Protein AF-A0A9E7FFB9-F1 (afdb_monomer)

Foldseek 3Di:
DPPPPVPPPDDPPPPPDPDDDDDDDDDDDDDDDDDDDDDDPPPPPDDDCPPDVVVVVVVVVVVVVVVVVVVVVVVVVVVVVVVVVVVVVLVVLLQVLLVVQVVCCVPPVDGQDQVNVQVVQVVVDDPVDDTDHDDPVSNVSSD

Radius of gyration: 32.45 Å; Cα contacts (8 Å, |Δi|>4): 45; chains: 1; bounding box: 52×66×86 Å

Sequence (143 aa):
MLMLYAACSQRLSSSLMATKPQRLHQIASGASILGSGKKPRAMTTSTATADSPMREEFAKYTDYLNQLNDKRERVVKASRDVTMNSKKVIFQVQEYVEAATLCRFCKAGTLLNLAEINASLLSLSDESLEPLQINVLDYLLGI

Secondary structure (DSSP, 8-state):
--SSGGGTTS-----------PPP-------------------------TT-HHHHHHHHHHHHHHHHHHHHHHHHHHHHHHHHHHHHHHHHHHHHHHHHHHHHHHHHSSPPPHHHHHHHHHTTS-TTSPPP---HHHHHH--

Mean predicted aligned error: 16.07 Å

Organism: NCBI:txid320322

Solvent-accessible surface area (backbone atoms only — not comparable to full-atom values): 9358 Å² total; per-residue (Å²): 144,83,84,75,79,82,66,85,82,76,82,87,76,80,76,85,72,82,84,73,88,82,80,89,87,87,79,84,92,76,87,88,86,86,89,79,94,77,75,88,76,81,77,79,74,68,96,74,68,98,76,44,71,69,58,52,52,53,48,54,51,51,54,51,52,49,55,50,49,55,51,49,52,53,51,52,52,53,50,51,52,51,53,52,50,54,51,53,53,56,52,50,54,27,53,47,40,32,52,52,29,51,53,34,28,76,75,71,74,40,80,61,49,74,68,60,54,36,52,59,42,47,77,71,45,59,97,90,55,86,57,76,73,79,48,73,67,53,48,65,72,16,107

InterPro domains:
  IPR002848 Translin family [PF01997] (92-143)
  IPR002848 Translin family [PTHR10741] (38-94)
  IPR016068 Translin, N-terminal [G3DSA:1.20.58.190] (49-94)
  IPR036081 Translin superfamily [SSF74784] (53-143)

Structure (mmCIF, N/CA/C/O backbone):
data_AF-A0A9E7FFB9-F1
#
_entry.id   AF-A0A9E7FFB9-F1
#
loop_
_atom_site.group_PDB
_atom_site.id
_atom_site.type_symbol
_atom_site.label_atom_id
_atom_site.label_alt_id
_atom_site.label_comp_id
_atom_site.label_asym_id
_atom_site.label_entity_id
_atom_site.label_seq_id
_atom_site.pdbx_PDB_ins_code
_atom_site.Cartn_x
_atom_site.Cartn_y
_atom_site.Cartn_z
_atom_site.occupancy
_atom_site.B_iso_or_equiv
_atom_site.auth_seq_id
_atom_site.auth_comp_id
_atom_site.auth_asym_id
_atom_site.auth_atom_id
_atom_site.pdbx_PDB_model_num
ATOM 1 N N . MET A 1 1 ? -16.625 21.525 11.454 1.00 44.34 1 MET A N 1
ATOM 2 C CA . MET A 1 1 ? -15.224 21.051 11.444 1.00 44.34 1 MET A CA 1
ATOM 3 C C . MET A 1 1 ? -15.048 19.847 10.506 1.00 44.34 1 MET A C 1
ATOM 5 O O . MET A 1 1 ? -14.425 18.876 10.889 1.00 44.34 1 MET A O 1
ATOM 9 N N . LEU A 1 2 ? -15.590 19.886 9.277 1.00 39.31 2 LEU A N 1
ATOM 10 C CA . LEU A 1 2 ? -15.534 18.738 8.348 1.00 39.31 2 LEU A CA 1
ATOM 11 C C . LEU A 1 2 ? -15.154 19.116 6.900 1.00 39.31 2 LEU A C 1
ATOM 13 O O . LEU A 1 2 ? -15.310 18.316 5.992 1.00 39.31 2 LEU A O 1
ATOM 17 N N . MET A 1 3 ? -14.665 20.338 6.662 1.00 40.19 3 MET A N 1
ATOM 18 C CA . MET A 1 3 ? -14.407 20.859 5.306 1.00 40.19 3 MET A CA 1
ATOM 19 C C . MET A 1 3 ? -12.925 21.172 5.031 1.00 40.19 3 MET A C 1
ATOM 21 O O . MET A 1 3 ? -12.621 21.809 4.029 1.00 40.19 3 MET A O 1
ATOM 25 N N . LEU A 1 4 ? -11.989 20.749 5.895 1.00 38.62 4 LEU A N 1
ATOM 26 C CA . LEU A 1 4 ? -10.568 21.115 5.747 1.00 38.62 4 LEU A CA 1
ATOM 27 C C . LEU A 1 4 ? -9.651 20.008 5.198 1.00 38.62 4 LEU A C 1
ATOM 29 O O . LEU A 1 4 ? -8.534 20.309 4.792 1.00 38.62 4 LEU A O 1
ATOM 33 N N . TYR A 1 5 ? -10.103 18.754 5.113 1.00 42.25 5 TYR A N 1
ATOM 34 C CA . TYR A 1 5 ? -9.224 17.637 4.727 1.00 42.25 5 TYR A CA 1
ATOM 35 C C . TYR A 1 5 ? -9.180 17.323 3.222 1.00 42.25 5 TYR A C 1
ATOM 37 O O . TYR A 1 5 ? -8.315 16.579 2.770 1.00 42.25 5 TYR A O 1
ATOM 45 N N . ALA A 1 6 ? -10.023 17.962 2.405 1.00 39.66 6 ALA A N 1
ATOM 46 C CA . ALA A 1 6 ? -10.022 17.758 0.951 1.00 39.66 6 ALA A CA 1
ATOM 47 C C . ALA A 1 6 ? -8.893 18.508 0.205 1.00 39.66 6 ALA A C 1
ATOM 49 O O . ALA A 1 6 ? -8.709 18.314 -0.996 1.00 39.66 6 ALA A O 1
ATOM 50 N N . ALA A 1 7 ? -8.118 19.361 0.886 1.00 39.78 7 ALA A N 1
ATOM 51 C CA . ALA A 1 7 ? -7.181 20.281 0.233 1.00 39.78 7 ALA A CA 1
ATOM 52 C C . ALA A 1 7 ? -5.736 19.761 0.080 1.00 39.78 7 ALA A C 1
ATOM 54 O O . ALA A 1 7 ? -4.927 20.425 -0.563 1.00 39.78 7 ALA A O 1
ATOM 55 N N . CYS A 1 8 ? -5.382 18.587 0.614 1.00 43.12 8 CYS A N 1
ATOM 56 C CA . CYS A 1 8 ? -3.980 18.134 0.625 1.00 43.12 8 CYS A CA 1
ATOM 57 C C . CYS A 1 8 ? -3.577 17.234 -0.566 1.00 43.12 8 CYS A C 1
ATOM 59 O O . CYS A 1 8 ? -2.496 16.652 -0.568 1.00 43.12 8 CYS A O 1
ATOM 61 N N . SER A 1 9 ? -4.422 17.096 -1.598 1.00 50.09 9 SER A N 1
ATOM 62 C CA . SER A 1 9 ? -4.156 16.164 -2.716 1.00 50.09 9 SER A CA 1
ATOM 63 C C . SER A 1 9 ? -3.737 16.825 -4.036 1.00 50.09 9 SER A C 1
ATOM 65 O O . SER A 1 9 ? -3.461 16.142 -5.020 1.00 50.09 9 SER A O 1
ATOM 67 N N . GLN A 1 10 ? -3.629 18.155 -4.099 1.00 47.09 10 GLN A N 1
ATOM 68 C CA . GLN A 1 10 ? -3.213 18.843 -5.323 1.00 47.09 10 GLN A CA 1
ATOM 69 C C . GLN A 1 10 ? -1.947 19.663 -5.084 1.00 47.09 10 GLN A C 1
ATOM 71 O O . GLN A 1 10 ? -1.931 20.574 -4.265 1.00 47.09 10 GLN A O 1
ATOM 76 N N . ARG A 1 11 ? -0.925 19.367 -5.900 1.00 46.34 11 ARG A N 1
ATOM 77 C CA . ARG A 1 11 ? 0.392 20.029 -6.031 1.00 46.34 11 ARG A CA 1
ATOM 78 C C . ARG A 1 11 ? 1.550 19.429 -5.224 1.00 46.34 11 ARG A C 1
ATOM 80 O O . ARG A 1 11 ? 2.258 20.135 -4.523 1.00 46.34 11 ARG A O 1
ATOM 87 N N . LEU A 1 12 ? 1.894 18.175 -5.515 1.00 46.28 12 LEU A N 1
ATOM 88 C CA . LEU A 1 12 ? 3.313 17.818 -5.666 1.00 46.28 12 LEU A CA 1
ATOM 89 C C . LEU A 1 12 ? 3.597 17.475 -7.136 1.00 46.28 12 LEU A C 1
ATOM 91 O O . LEU A 1 12 ? 3.847 16.337 -7.519 1.00 46.28 12 LEU A O 1
ATOM 95 N N . SER A 1 13 ? 3.504 18.492 -7.993 1.00 46.12 13 SER A N 1
ATOM 96 C CA . SER A 1 13 ? 4.141 18.467 -9.311 1.00 46.12 13 SER A CA 1
ATOM 97 C C . SER A 1 13 ? 5.543 19.047 -9.147 1.00 46.12 13 SER A C 1
ATOM 99 O O . SER A 1 13 ? 5.757 20.233 -9.381 1.00 46.12 13 SER A O 1
ATOM 101 N N . SER A 1 14 ? 6.500 18.238 -8.693 1.00 44.47 14 SER A N 1
ATOM 102 C CA . SER A 1 14 ? 7.918 18.587 -8.794 1.00 44.47 14 SER A CA 1
ATOM 103 C C . SER A 1 14 ? 8.340 18.455 -10.258 1.00 44.47 14 SER A C 1
ATOM 105 O O . SER A 1 14 ? 8.780 17.408 -10.729 1.00 44.47 14 SER A O 1
ATOM 107 N N . SER A 1 15 ? 8.132 19.538 -11.006 1.00 43.62 15 SER A N 1
ATOM 108 C CA . SER A 1 15 ? 8.688 19.728 -12.341 1.00 43.62 15 SER A CA 1
ATOM 109 C C . SER A 1 15 ? 10.208 19.871 -12.213 1.00 43.62 15 SER A C 1
ATOM 111 O O . SER A 1 15 ? 10.719 20.955 -11.943 1.00 43.62 15 SER A O 1
ATOM 113 N N . LEU A 1 16 ? 10.945 18.767 -12.349 1.00 49.03 16 LEU A N 1
ATOM 114 C CA . LEU A 1 16 ? 12.389 18.812 -12.583 1.00 49.03 16 LEU A CA 1
ATOM 115 C C . LEU A 1 16 ? 12.611 19.220 -14.044 1.00 49.03 16 LEU A C 1
ATOM 117 O O . LEU A 1 16 ? 12.766 18.378 -14.926 1.00 49.03 16 LEU A O 1
ATOM 121 N N . MET A 1 17 ? 12.571 20.525 -14.305 1.00 43.31 17 MET A N 1
ATOM 122 C CA . MET A 1 17 ? 12.981 21.098 -15.585 1.00 43.31 17 MET A CA 1
ATOM 123 C C . MET A 1 17 ? 14.502 21.231 -15.607 1.00 43.31 17 MET A C 1
ATOM 125 O O . MET A 1 17 ? 15.083 21.950 -14.798 1.00 43.31 17 MET A O 1
ATOM 129 N N . ALA A 1 18 ? 15.146 20.559 -16.560 1.00 48.16 18 ALA A N 1
ATOM 130 C CA . ALA A 1 18 ? 16.498 20.902 -16.971 1.00 48.16 18 ALA A CA 1
ATOM 131 C C . ALA A 1 18 ? 16.434 22.219 -17.758 1.00 48.16 18 ALA A C 1
ATOM 133 O O . ALA A 1 18 ? 15.873 22.278 -18.853 1.00 48.16 18 ALA A O 1
ATOM 134 N N . THR A 1 19 ? 16.970 23.294 -17.187 1.00 43.47 19 THR A N 1
ATOM 135 C CA . THR A 1 19 ? 16.983 24.620 -17.808 1.00 43.47 19 THR A CA 1
ATOM 136 C C . THR A 1 19 ? 17.928 24.617 -19.013 1.00 43.47 19 THR A C 1
ATOM 138 O O . THR A 1 19 ? 19.147 24.550 -18.871 1.00 43.47 19 THR A O 1
ATOM 141 N N . LYS A 1 20 ? 17.364 24.667 -20.224 1.00 51.44 20 LYS A N 1
ATOM 142 C CA . LYS A 1 20 ? 18.091 24.826 -21.493 1.00 51.44 20 LYS A CA 1
ATOM 143 C C . LYS A 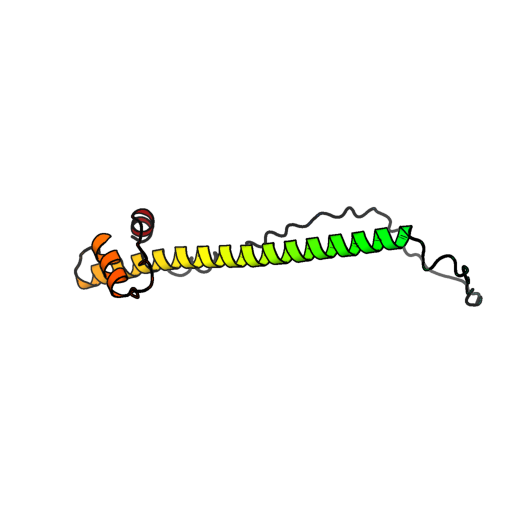1 20 ? 18.484 26.303 -21.672 1.00 51.44 20 LYS A C 1
ATOM 145 O O . LYS A 1 20 ? 17.600 27.152 -21.563 1.00 51.44 20 LYS A O 1
ATOM 150 N N . PRO A 1 21 ? 19.746 26.655 -21.981 1.00 36.31 21 PRO A N 1
ATOM 151 C CA . PRO A 1 21 ? 20.113 28.049 -22.206 1.00 36.31 21 PRO A CA 1
ATOM 152 C C . PRO A 1 21 ? 19.633 28.492 -23.596 1.00 36.31 21 PRO A C 1
ATOM 154 O O . PRO A 1 21 ? 20.105 27.991 -24.617 1.00 36.31 21 PRO A O 1
ATOM 157 N N . GLN A 1 22 ? 18.682 29.427 -23.651 1.00 40.09 22 GLN A N 1
ATOM 158 C CA . GLN A 1 22 ? 18.325 30.126 -24.887 1.00 40.09 22 GLN A CA 1
ATOM 159 C C . GLN A 1 22 ? 19.238 31.341 -25.063 1.00 40.09 22 GLN A C 1
ATOM 161 O O . GLN A 1 22 ? 19.238 32.265 -24.252 1.00 40.09 22 GLN A O 1
ATOM 166 N N . ARG A 1 23 ? 20.033 31.320 -26.138 1.00 35.28 23 ARG A N 1
ATOM 167 C CA . ARG A 1 23 ? 20.866 32.440 -26.578 1.00 35.28 23 ARG A CA 1
ATOM 168 C C . ARG A 1 23 ? 20.044 33.364 -27.489 1.00 35.28 23 ARG A C 1
ATOM 170 O O . ARG A 1 23 ? 19.368 32.905 -28.404 1.00 35.28 23 ARG A O 1
ATOM 177 N N . LEU A 1 24 ? 20.130 34.652 -27.181 1.00 33.81 24 LEU A N 1
ATOM 178 C CA . LEU A 1 24 ? 19.479 35.830 -27.759 1.00 33.81 24 LEU A CA 1
ATOM 179 C C . LEU A 1 24 ? 19.769 36.045 -29.264 1.00 33.81 24 LEU A C 1
ATOM 181 O O . LEU A 1 24 ? 20.934 35.997 -29.646 1.00 33.81 24 LEU A O 1
ATOM 185 N N . HIS A 1 25 ? 18.742 36.359 -30.072 1.00 36.78 25 HIS A N 1
ATOM 186 C CA . HIS A 1 25 ? 18.717 37.482 -31.039 1.00 36.78 25 HIS A CA 1
ATOM 187 C C . HIS A 1 25 ? 17.344 37.567 -31.743 1.00 36.78 25 HIS A C 1
ATOM 189 O O . HIS A 1 25 ? 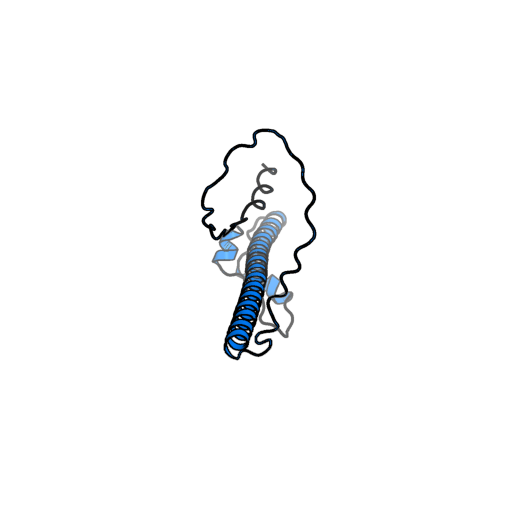17.010 36.727 -32.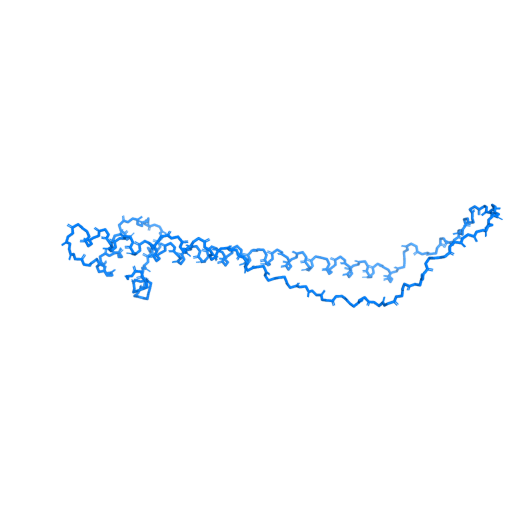575 1.00 36.78 25 HIS A O 1
ATOM 195 N N . GLN A 1 26 ? 16.565 38.609 -31.442 1.00 34.06 26 GLN A N 1
ATOM 196 C CA . GLN A 1 26 ? 15.414 39.041 -32.238 1.00 34.06 26 GLN A CA 1
ATOM 197 C C . GLN A 1 26 ? 15.688 40.488 -32.655 1.00 34.06 26 GLN A C 1
ATOM 199 O O . GLN A 1 26 ? 15.788 41.366 -31.803 1.00 34.06 26 GLN A O 1
ATOM 204 N N . ILE A 1 27 ? 15.872 40.721 -33.955 1.00 35.16 27 ILE A N 1
ATOM 205 C CA . ILE A 1 27 ? 15.943 42.065 -34.538 1.00 35.16 27 ILE A CA 1
ATOM 206 C C . ILE A 1 27 ? 14.675 42.275 -35.367 1.00 35.16 27 ILE A C 1
ATOM 208 O O . ILE A 1 27 ? 14.191 41.362 -36.033 1.00 35.16 27 ILE A O 1
ATOM 212 N N . ALA A 1 28 ? 14.134 43.479 -35.213 1.00 33.16 28 ALA A N 1
ATOM 213 C CA . ALA A 1 28 ? 12.835 43.977 -35.629 1.00 33.16 28 ALA A CA 1
ATOM 214 C C . ALA A 1 28 ? 12.441 43.713 -37.093 1.00 33.16 28 ALA A C 1
ATOM 216 O O . ALA A 1 28 ? 13.237 43.852 -38.019 1.00 33.16 28 ALA A O 1
ATOM 217 N N . SER A 1 29 ? 11.149 43.434 -37.275 1.00 32.16 29 SER A N 1
ATOM 218 C CA . SER A 1 29 ? 10.446 43.445 -38.556 1.00 32.16 29 SER A CA 1
ATOM 219 C C . SER A 1 29 ? 10.198 44.881 -39.027 1.00 32.16 29 SER A C 1
ATOM 221 O O . SER A 1 29 ? 9.534 45.652 -38.336 1.00 32.16 29 SER A O 1
ATOM 223 N N . GLY A 1 30 ? 10.671 45.210 -40.230 1.00 34.47 30 GLY A N 1
ATOM 224 C CA . GLY A 1 30 ? 10.384 46.455 -40.940 1.00 34.47 30 GLY A CA 1
ATOM 225 C C . GLY A 1 30 ? 10.292 46.210 -42.449 1.00 34.47 30 GLY A C 1
ATOM 226 O O . GLY A 1 30 ? 11.300 46.001 -43.108 1.00 34.47 30 GLY A O 1
ATOM 227 N N . ALA A 1 31 ? 9.054 46.168 -42.939 1.00 33.62 31 ALA A N 1
ATOM 228 C CA . ALA A 1 31 ? 8.546 46.459 -44.284 1.00 33.62 31 ALA A CA 1
ATOM 229 C C . ALA A 1 31 ? 9.508 46.599 -45.508 1.00 33.62 31 ALA A C 1
ATOM 231 O O . ALA A 1 31 ? 10.215 47.590 -45.650 1.00 33.62 31 ALA A O 1
ATOM 232 N N . SER A 1 32 ? 9.287 45.695 -46.481 1.00 34.22 32 SER A N 1
ATOM 233 C CA . SER A 1 32 ? 9.028 45.961 -47.920 1.00 34.22 32 SER A CA 1
ATOM 234 C C . SER A 1 32 ? 10.160 46.106 -48.973 1.00 34.22 32 SER A C 1
ATOM 236 O O . SER A 1 32 ? 11.091 46.885 -48.831 1.00 34.22 32 SER A O 1
ATOM 238 N N . ILE A 1 33 ? 9.860 45.501 -50.144 1.00 37.81 33 ILE A N 1
ATOM 239 C CA . ILE A 1 33 ? 10.173 45.872 -51.555 1.00 37.81 33 ILE A CA 1
ATOM 240 C C . ILE A 1 33 ? 11.233 45.011 -52.316 1.00 37.81 33 ILE A C 1
ATOM 242 O O . ILE A 1 33 ? 12.392 44.922 -51.933 1.00 37.81 33 ILE A O 1
ATOM 246 N N . LEU A 1 34 ? 10.779 44.473 -53.474 1.00 37.44 34 LEU A N 1
ATOM 247 C CA . LEU A 1 34 ? 11.464 43.813 -54.623 1.00 37.44 34 LEU A CA 1
ATOM 248 C C . LEU A 1 34 ? 11.791 42.313 -54.446 1.00 37.44 34 LEU A C 1
ATOM 250 O O . LEU A 1 34 ? 12.482 41.924 -53.523 1.00 37.44 34 LEU A O 1
ATOM 254 N N . GLY A 1 35 ? 11.347 41.363 -55.275 1.00 38.91 35 GLY A N 1
ATOM 255 C CA . GLY A 1 35 ? 11.015 41.417 -56.698 1.00 38.91 35 GLY A CA 1
ATOM 256 C C . GLY A 1 35 ? 12.182 40.891 -57.544 1.00 38.91 35 GLY A C 1
ATOM 257 O O . GLY A 1 35 ? 12.930 41.694 -58.080 1.00 38.91 35 GLY A O 1
ATOM 258 N N . SER A 1 36 ? 12.347 39.565 -57.667 1.00 34.19 36 SER A N 1
ATOM 259 C CA . SER A 1 36 ? 12.980 38.896 -58.824 1.00 34.19 36 SER A CA 1
ATOM 260 C C . SER A 1 36 ? 12.918 37.375 -58.652 1.00 34.19 36 SER A C 1
ATOM 262 O O . SER A 1 36 ? 13.478 36.821 -57.707 1.00 34.19 36 SER A O 1
ATOM 264 N N . GLY A 1 37 ? 12.234 36.684 -59.564 1.00 52.28 37 GLY A N 1
ATOM 265 C CA . GLY A 1 37 ? 12.254 35.228 -59.620 1.00 52.28 37 GLY A CA 1
ATOM 266 C C . GLY A 1 37 ? 13.636 34.710 -60.013 1.00 52.28 37 GLY A C 1
ATOM 267 O O . GLY A 1 37 ? 14.166 35.100 -61.050 1.00 52.28 37 GLY A O 1
ATOM 268 N N . LYS A 1 38 ? 14.193 33.785 -59.222 1.00 44.53 38 LYS A N 1
ATOM 269 C CA . LYS A 1 38 ? 15.306 32.915 -59.631 1.00 44.53 38 LYS A CA 1
ATOM 270 C C . LYS A 1 38 ? 15.145 31.518 -59.020 1.00 44.53 38 LYS A C 1
ATOM 272 O O . LYS A 1 38 ? 15.399 31.317 -57.843 1.00 44.53 38 LYS A O 1
ATOM 277 N N . LYS A 1 39 ? 14.681 30.605 -59.884 1.00 54.56 39 LYS A N 1
ATOM 278 C CA . LYS A 1 39 ? 15.015 29.176 -60.065 1.00 54.56 39 LYS A CA 1
ATOM 279 C C . LYS A 1 39 ? 15.465 28.374 -58.820 1.00 54.56 39 LYS A C 1
ATOM 281 O O . LYS A 1 39 ? 16.456 28.750 -58.196 1.00 54.56 39 LYS A O 1
ATOM 286 N N . PRO A 1 40 ? 14.863 27.201 -58.528 1.00 42.44 40 PRO A N 1
ATOM 287 C CA . PRO A 1 40 ? 15.363 26.319 -57.479 1.00 42.44 40 PRO A CA 1
ATOM 288 C C . PRO A 1 40 ? 16.764 25.841 -57.869 1.00 42.44 40 PRO A C 1
ATOM 290 O O . PRO A 1 40 ? 16.944 25.077 -58.819 1.00 42.44 40 PRO A O 1
ATOM 293 N N . ARG A 1 41 ? 17.783 26.330 -57.160 1.00 50.31 41 ARG A N 1
ATOM 294 C CA . ARG A 1 41 ? 19.138 25.800 -57.273 1.00 50.31 41 ARG A CA 1
ATOM 295 C C . ARG A 1 41 ? 19.168 24.505 -56.472 1.00 50.31 41 ARG A C 1
ATOM 297 O O . ARG A 1 41 ? 19.419 24.519 -55.272 1.00 50.31 41 ARG A O 1
ATOM 304 N N . ALA A 1 42 ? 18.893 23.397 -57.155 1.00 47.75 42 ALA A N 1
ATOM 305 C CA . ALA A 1 42 ? 19.332 22.084 -56.721 1.00 47.75 42 ALA A CA 1
ATOM 306 C C . ALA A 1 42 ? 20.861 22.136 -56.581 1.00 47.75 42 ALA A C 1
ATOM 308 O O . ALA A 1 42 ? 21.595 22.088 -57.567 1.00 47.75 42 ALA A O 1
ATOM 309 N N . MET A 1 43 ? 21.342 22.322 -55.354 1.00 43.91 43 MET A N 1
ATOM 310 C CA . MET A 1 43 ? 22.701 21.951 -54.995 1.00 43.91 43 MET A CA 1
ATOM 311 C C . MET A 1 43 ? 22.658 20.459 -54.703 1.00 43.91 43 MET A C 1
ATOM 313 O O . MET A 1 43 ? 22.429 20.026 -53.576 1.00 43.91 43 MET A O 1
ATOM 317 N N . THR A 1 44 ? 22.850 19.681 -55.764 1.00 50.75 44 THR A N 1
ATOM 318 C CA . THR A 1 44 ? 23.426 18.346 -55.671 1.00 50.75 44 THR A CA 1
ATOM 319 C C . THR A 1 44 ? 24.805 18.508 -55.037 1.00 50.75 44 THR A C 1
ATOM 321 O O . THR A 1 44 ? 25.801 18.691 -55.732 1.00 50.75 44 THR A O 1
ATOM 324 N N . THR A 1 45 ? 24.866 18.488 -53.704 1.00 49.72 45 THR A N 1
ATOM 325 C CA . THR A 1 45 ? 26.072 18.019 -53.029 1.00 49.72 45 THR A CA 1
ATOM 326 C C . THR A 1 45 ? 26.036 16.513 -53.165 1.00 49.72 45 THR A C 1
ATOM 328 O O . THR A 1 45 ? 25.297 15.821 -52.468 1.00 49.72 45 THR A O 1
ATOM 331 N N . SER A 1 46 ? 26.768 16.068 -54.176 1.00 41.97 46 SER A N 1
ATOM 332 C CA . SER A 1 46 ? 27.354 14.752 -54.346 1.00 41.97 46 SER A CA 1
ATOM 333 C C . SER A 1 46 ? 27.202 13.852 -53.122 1.00 41.97 46 SER A C 1
ATOM 335 O O . SER A 1 46 ? 27.781 14.115 -52.071 1.00 41.97 46 SER A O 1
ATOM 337 N N . THR A 1 47 ? 26.421 12.790 -53.298 1.00 52.25 47 THR A N 1
ATOM 338 C CA . THR A 1 47 ? 26.772 11.408 -52.947 1.00 52.25 47 THR A CA 1
ATOM 339 C C . THR A 1 47 ? 28.214 11.238 -52.442 1.00 52.25 47 THR A C 1
ATOM 341 O O . THR A 1 47 ? 29.103 10.799 -53.166 1.00 52.25 47 THR A O 1
ATOM 344 N N . ALA A 1 48 ? 28.447 11.585 -51.178 1.00 50.94 48 ALA A N 1
ATOM 345 C CA . ALA A 1 48 ? 29.689 11.346 -50.463 1.00 50.94 48 ALA A CA 1
ATOM 346 C C . ALA A 1 48 ? 29.335 10.647 -49.146 1.00 50.94 48 ALA A C 1
ATOM 348 O O . ALA A 1 48 ? 28.855 11.267 -48.201 1.00 50.94 48 ALA A O 1
ATOM 349 N N . THR A 1 49 ? 29.539 9.327 -49.185 1.00 57.34 49 THR A N 1
ATOM 350 C CA . THR A 1 49 ? 29.626 8.366 -48.075 1.00 57.34 49 THR A CA 1
ATOM 351 C C . THR A 1 49 ? 28.369 8.187 -47.215 1.00 57.34 49 THR A C 1
ATOM 353 O O . THR A 1 49 ? 28.289 8.604 -46.061 1.00 57.34 49 THR A O 1
ATOM 356 N N . ALA A 1 50 ? 27.400 7.450 -47.770 1.00 55.94 50 ALA A N 1
ATOM 357 C CA . ALA A 1 50 ? 26.319 6.827 -47.000 1.00 55.94 50 ALA A CA 1
ATOM 358 C C . ALA A 1 50 ? 26.838 5.850 -45.916 1.00 55.94 50 ALA A C 1
ATOM 360 O O . ALA A 1 50 ? 26.141 5.629 -44.934 1.00 55.94 50 ALA A O 1
ATOM 361 N N . ASP A 1 51 ? 28.093 5.392 -46.030 1.00 60.72 51 ASP A N 1
ATOM 362 C CA . ASP A 1 51 ? 28.679 4.341 -45.191 1.00 60.72 51 ASP A CA 1
ATOM 363 C C . ASP A 1 51 ? 29.989 4.788 -44.516 1.00 60.72 51 ASP A C 1
ATOM 365 O O . ASP A 1 51 ? 31.007 4.097 -44.587 1.00 60.72 51 ASP A O 1
ATOM 369 N N . SER A 1 52 ? 30.039 5.985 -43.909 1.00 75.88 52 SER A N 1
ATOM 370 C CA . SER A 1 52 ? 31.217 6.321 -43.099 1.00 75.88 52 SER A CA 1
ATOM 371 C C . SER A 1 52 ? 31.113 5.617 -41.737 1.00 75.88 52 SER A C 1
ATOM 373 O O . SER A 1 52 ? 30.156 5.874 -40.997 1.00 75.88 52 SER A O 1
ATOM 375 N N . PRO A 1 53 ? 32.090 4.768 -41.360 1.00 86.81 53 PRO A N 1
ATOM 376 C CA . PRO A 1 53 ? 32.058 4.043 -40.084 1.00 86.81 53 PRO A CA 1
ATOM 377 C C . PRO A 1 53 ? 31.933 5.003 -38.890 1.00 86.81 53 PRO A C 1
ATOM 379 O O . PRO A 1 53 ? 31.336 4.681 -37.872 1.00 86.81 53 PRO A O 1
ATOM 382 N N . MET A 1 54 ? 32.401 6.245 -39.049 1.00 90.12 54 MET A N 1
ATOM 383 C CA . MET A 1 54 ? 32.225 7.312 -38.069 1.00 90.12 54 MET A CA 1
ATOM 384 C C . MET A 1 54 ? 30.750 7.664 -37.802 1.00 90.12 54 MET A C 1
ATOM 386 O O . MET A 1 54 ? 30.375 7.842 -36.646 1.00 90.12 54 MET A O 1
ATOM 390 N N . ARG A 1 55 ? 29.897 7.786 -38.833 1.00 89.12 55 ARG A N 1
ATOM 391 C CA . ARG A 1 55 ? 28.465 8.096 -38.633 1.00 89.12 55 ARG A CA 1
ATOM 392 C C . ARG A 1 55 ? 27.711 6.926 -38.011 1.00 89.12 55 ARG A C 1
ATOM 394 O O . ARG A 1 55 ? 26.797 7.167 -37.227 1.00 89.12 55 ARG A O 1
ATOM 401 N N . GLU A 1 56 ? 28.108 5.700 -38.335 1.00 92.81 56 GLU A N 1
ATOM 402 C CA . GLU A 1 56 ? 27.546 4.489 -37.739 1.00 92.81 56 GLU A CA 1
ATOM 403 C C . GLU A 1 56 ? 27.801 4.440 -36.225 1.00 92.81 56 GLU A C 1
ATOM 405 O O . GLU A 1 56 ? 26.875 4.193 -35.454 1.00 92.81 56 GLU A O 1
ATOM 410 N N . GLU A 1 57 ? 29.013 4.776 -35.774 1.00 94.69 57 GLU A N 1
ATOM 411 C CA . GLU A 1 57 ? 29.319 4.868 -34.340 1.00 94.69 57 GLU A CA 1
ATOM 412 C C . GLU A 1 57 ? 28.454 5.924 -33.630 1.00 94.69 57 GLU A C 1
ATOM 414 O O . GLU A 1 57 ? 27.887 5.654 -32.570 1.00 94.69 57 GLU A O 1
ATOM 419 N N . PHE A 1 58 ? 28.240 7.102 -34.230 1.00 95.62 58 PHE A N 1
ATOM 420 C CA . PHE A 1 58 ? 27.318 8.100 -33.663 1.00 95.62 58 PHE A CA 1
ATOM 421 C C . PHE A 1 58 ? 25.856 7.627 -33.630 1.00 95.62 58 PHE A C 1
ATOM 423 O O . PHE A 1 58 ? 25.129 7.964 -32.688 1.00 95.62 58 PHE A O 1
ATOM 430 N N . ALA A 1 59 ? 25.418 6.844 -34.620 1.00 95.00 59 ALA A N 1
ATOM 431 C CA . ALA A 1 59 ? 24.081 6.252 -34.628 1.00 95.00 59 ALA A CA 1
ATOM 432 C C . ALA A 1 59 ? 23.924 5.256 -33.468 1.00 95.00 59 ALA A C 1
ATOM 434 O O . ALA A 1 59 ? 22.986 5.387 -32.680 1.00 95.00 59 ALA A O 1
ATOM 435 N N . LYS A 1 60 ? 24.909 4.367 -33.269 1.00 96.38 60 LYS A N 1
ATOM 436 C CA . LYS A 1 60 ? 24.949 3.433 -32.128 1.00 96.38 60 LYS A CA 1
ATOM 437 C C . LYS A 1 60 ? 24.876 4.166 -30.790 1.00 96.38 60 LYS A C 1
ATOM 439 O O . LYS A 1 60 ? 24.101 3.771 -29.920 1.00 96.38 60 LYS A O 1
ATOM 444 N N . TYR A 1 61 ? 25.635 5.252 -30.619 1.00 97.44 61 TYR A N 1
ATOM 445 C CA . TYR A 1 61 ? 25.576 6.053 -29.391 1.00 97.44 61 TYR A CA 1
ATOM 446 C C . TYR A 1 61 ? 24.223 6.735 -29.184 1.00 97.44 61 TYR A C 1
ATOM 448 O O . TYR A 1 61 ? 23.745 6.804 -28.052 1.00 97.44 61 TYR A O 1
ATOM 456 N N . THR A 1 62 ? 23.593 7.220 -30.253 1.00 96.69 62 THR A N 1
ATOM 457 C CA . THR A 1 62 ? 22.256 7.824 -30.173 1.00 96.69 62 THR A CA 1
ATOM 458 C C . THR A 1 62 ? 21.234 6.801 -29.692 1.00 96.69 62 THR A C 1
ATOM 460 O O . THR A 1 62 ? 20.522 7.053 -28.718 1.00 96.69 62 THR A O 1
ATOM 463 N N . ASP A 1 63 ? 21.216 5.621 -30.309 1.00 97.94 63 ASP A N 1
ATOM 464 C CA . ASP A 1 63 ? 20.312 4.537 -29.927 1.00 97.94 63 ASP A CA 1
ATOM 465 C C . ASP A 1 63 ? 20.578 4.060 -28.498 1.00 97.94 63 ASP A C 1
ATOM 467 O O . ASP A 1 63 ? 19.643 3.876 -27.717 1.00 97.94 63 ASP A O 1
ATOM 471 N N . TYR A 1 64 ? 21.851 3.936 -28.117 1.00 98.19 64 TYR A N 1
ATOM 472 C CA . TYR A 1 64 ? 22.247 3.580 -26.758 1.00 98.19 64 TYR A CA 1
ATOM 473 C C . TYR A 1 64 ? 21.717 4.579 -25.719 1.00 98.19 64 TYR A C 1
ATOM 475 O O . TYR A 1 64 ? 21.103 4.177 -24.727 1.00 98.19 64 TYR A O 1
ATOM 483 N N . LEU A 1 65 ? 21.901 5.884 -25.945 1.00 98.31 65 LEU A N 1
ATOM 484 C CA . LEU A 1 65 ? 21.414 6.924 -25.034 1.00 98.31 65 LEU A CA 1
ATOM 485 C C . LEU A 1 65 ? 19.885 6.958 -24.962 1.00 98.31 65 LEU A C 1
ATOM 487 O O . LEU A 1 65 ? 19.335 7.111 -23.870 1.00 98.31 65 LEU A O 1
ATOM 491 N N . ASN A 1 66 ? 19.198 6.774 -26.090 1.00 97.94 66 ASN A N 1
ATOM 492 C CA . ASN A 1 66 ? 17.739 6.685 -26.117 1.00 97.94 66 ASN A CA 1
ATOM 493 C C . ASN A 1 66 ? 17.246 5.497 -25.281 1.00 97.94 66 ASN A C 1
ATOM 495 O O . ASN A 1 66 ? 16.445 5.685 -24.367 1.00 97.94 66 ASN A O 1
ATOM 499 N N . GLN A 1 67 ? 17.817 4.304 -25.476 1.00 98.44 67 GLN A N 1
ATOM 500 C CA . GLN A 1 67 ? 17.462 3.118 -24.688 1.00 98.44 67 GLN A CA 1
ATOM 501 C C . GLN A 1 67 ? 17.707 3.306 -23.185 1.00 98.44 67 GLN A C 1
ATOM 503 O O . GLN A 1 67 ? 16.939 2.804 -22.357 1.00 98.44 67 GLN A O 1
ATOM 508 N N . LEU A 1 68 ? 18.785 3.998 -22.803 1.00 98.31 68 LEU A N 1
ATOM 509 C CA . LEU A 1 68 ? 19.048 4.322 -21.400 1.00 98.31 68 LEU A CA 1
ATOM 510 C C . LEU A 1 68 ? 18.024 5.308 -20.830 1.00 98.31 68 LEU A C 1
ATOM 512 O O . LEU A 1 68 ? 17.569 5.123 -19.698 1.00 98.31 68 LEU A O 1
ATOM 516 N N . ASN A 1 69 ? 17.635 6.324 -21.599 1.00 98.50 69 ASN A N 1
ATOM 517 C CA . ASN A 1 69 ? 16.610 7.278 -21.185 1.00 98.50 69 ASN A CA 1
ATOM 518 C C . ASN A 1 69 ? 15.241 6.600 -21.024 1.00 98.50 69 ASN A C 1
ATOM 520 O O . ASN A 1 69 ? 14.595 6.801 -19.994 1.00 98.50 69 ASN A O 1
ATOM 524 N N . ASP A 1 70 ? 14.858 5.709 -21.939 1.00 98.50 70 ASP A N 1
ATOM 525 C CA . ASP A 1 70 ? 13.613 4.934 -21.842 1.00 98.50 70 ASP A CA 1
ATOM 526 C C . ASP A 1 70 ? 13.607 4.021 -20.606 1.00 98.50 70 ASP A C 1
ATOM 528 O O . ASP A 1 70 ? 12.600 3.883 -19.905 1.00 98.50 70 ASP A O 1
ATOM 532 N N . LYS A 1 71 ? 14.750 3.391 -20.295 1.00 98.56 71 LYS A N 1
ATOM 533 C CA . LYS A 1 71 ? 14.926 2.610 -19.057 1.00 98.56 71 LYS A CA 1
ATOM 534 C C . LYS A 1 71 ? 14.748 3.494 -17.821 1.00 98.56 71 LYS A C 1
ATOM 536 O O . LYS A 1 71 ? 14.019 3.107 -16.907 1.00 98.56 71 LYS A O 1
ATOM 541 N N . ARG A 1 72 ? 15.365 4.680 -17.797 1.00 98.62 72 ARG A N 1
ATOM 542 C CA . ARG A 1 72 ? 15.234 5.636 -16.687 1.00 98.62 72 ARG A CA 1
ATOM 543 C C . ARG A 1 72 ? 13.784 6.077 -16.501 1.00 98.62 72 ARG A C 1
ATOM 545 O O . ARG A 1 72 ? 13.308 6.099 -15.370 1.00 98.62 72 ARG A O 1
ATOM 552 N N . GLU A 1 73 ? 13.078 6.399 -17.580 1.00 98.56 73 GLU A N 1
ATOM 553 C CA . GLU A 1 73 ? 11.677 6.819 -17.502 1.00 98.56 73 GLU A CA 1
ATOM 554 C C . GLU A 1 73 ? 10.788 5.706 -16.932 1.00 98.56 73 GLU A C 1
ATOM 556 O O . GLU A 1 73 ? 9.966 5.965 -16.049 1.00 98.56 73 GLU A O 1
ATOM 561 N N . ARG A 1 74 ? 10.997 4.453 -17.361 1.00 98.50 74 ARG A N 1
ATOM 562 C CA . ARG A 1 74 ? 10.276 3.296 -16.806 1.00 98.50 74 ARG A CA 1
ATOM 563 C C . ARG A 1 74 ? 10.515 3.125 -15.308 1.00 98.50 74 ARG A C 1
ATOM 565 O O . ARG A 1 74 ? 9.555 2.925 -14.569 1.00 98.50 74 ARG A O 1
ATOM 572 N N . VAL A 1 75 ? 11.760 3.261 -14.849 1.00 98.50 75 VAL A N 1
ATOM 573 C CA . VAL A 1 75 ? 12.091 3.190 -13.414 1.00 98.50 75 VAL A CA 1
ATOM 574 C C . VAL A 1 75 ? 11.428 4.326 -12.634 1.00 98.50 75 VAL A C 1
ATOM 576 O O . VAL A 1 75 ? 10.872 4.091 -11.564 1.00 98.50 75 VAL A O 1
ATOM 579 N N . VAL A 1 76 ? 11.424 5.548 -13.174 1.00 98.44 76 VAL A N 1
ATOM 580 C CA . VAL A 1 76 ? 10.777 6.701 -12.528 1.00 98.44 76 VAL A CA 1
ATOM 581 C C . VAL A 1 76 ? 9.266 6.490 -12.389 1.00 98.44 76 VAL A C 1
ATOM 583 O O . VAL A 1 76 ? 8.708 6.798 -11.335 1.00 98.44 76 VAL A O 1
ATOM 586 N N . LYS A 1 77 ? 8.603 5.936 -13.412 1.00 98.50 77 LYS A N 1
ATOM 587 C CA . LYS A 1 77 ? 7.168 5.605 -13.354 1.00 98.50 77 LYS A CA 1
ATOM 588 C C . LYS A 1 77 ? 6.887 4.530 -12.303 1.00 98.50 77 LYS A C 1
ATOM 590 O O . LYS A 1 77 ? 6.109 4.781 -11.390 1.00 98.50 77 LYS A O 1
ATOM 595 N N . ALA A 1 78 ? 7.613 3.412 -12.345 1.00 98.19 78 ALA A N 1
ATOM 596 C CA . ALA A 1 78 ? 7.459 2.343 -11.359 1.00 98.19 78 ALA A CA 1
ATOM 597 C C . ALA A 1 78 ? 7.714 2.831 -9.918 1.00 98.19 78 ALA A C 1
ATOM 599 O O . ALA A 1 78 ? 6.970 2.491 -9.003 1.00 98.19 78 ALA A O 1
ATOM 600 N N . SER A 1 79 ? 8.717 3.688 -9.704 1.00 98.56 79 SER A N 1
ATOM 601 C CA . SER A 1 79 ? 9.014 4.268 -8.387 1.00 98.56 79 SER A CA 1
ATOM 602 C C . SER A 1 79 ? 7.897 5.183 -7.879 1.00 98.56 79 SER A C 1
ATOM 604 O O . SER A 1 79 ? 7.573 5.163 -6.686 1.00 98.56 79 SER A O 1
ATOM 606 N N . ARG A 1 80 ? 7.264 5.955 -8.773 1.00 98.44 80 ARG A N 1
ATOM 607 C CA . ARG A 1 80 ? 6.088 6.764 -8.432 1.00 98.44 80 ARG A CA 1
ATOM 608 C C . ARG A 1 80 ? 4.926 5.878 -7.996 1.00 98.44 80 ARG A C 1
ATOM 610 O O . ARG A 1 80 ? 4.300 6.192 -6.985 1.00 98.44 80 ARG A O 1
ATOM 617 N N . ASP A 1 81 ? 4.672 4.791 -8.716 1.00 98.06 81 ASP A N 1
ATOM 618 C CA . ASP A 1 81 ? 3.583 3.862 -8.403 1.00 98.06 81 ASP A CA 1
ATOM 619 C C . ASP A 1 81 ? 3.816 3.163 -7.063 1.00 98.06 81 ASP A C 1
ATOM 621 O O . ASP A 1 81 ? 2.922 3.145 -6.218 1.00 98.06 81 ASP A O 1
ATOM 625 N N . VAL A 1 82 ? 5.043 2.692 -6.813 1.00 98.19 82 VAL A N 1
ATOM 626 C CA . VAL A 1 82 ? 5.443 2.139 -5.510 1.00 98.19 82 VAL A CA 1
ATOM 627 C C . VAL A 1 82 ? 5.224 3.169 -4.405 1.00 98.19 82 VAL A C 1
ATOM 629 O O . VAL A 1 82 ? 4.530 2.878 -3.438 1.00 98.19 82 VAL A O 1
ATOM 632 N N . THR A 1 83 ? 5.726 4.397 -4.571 1.00 98.31 83 THR A N 1
ATOM 633 C CA . THR A 1 83 ? 5.570 5.465 -3.565 1.00 98.31 83 THR A CA 1
ATOM 634 C C . THR A 1 83 ? 4.100 5.777 -3.288 1.00 98.31 83 THR A C 1
ATOM 636 O O . THR A 1 83 ? 3.700 5.970 -2.140 1.00 98.31 83 THR A O 1
ATOM 639 N N . MET A 1 84 ? 3.282 5.846 -4.338 1.00 97.50 84 MET A N 1
ATOM 640 C CA . MET A 1 84 ? 1.850 6.095 -4.215 1.00 97.50 84 MET A CA 1
ATOM 641 C C . MET A 1 84 ? 1.154 4.955 -3.467 1.00 97.50 84 MET A C 1
ATOM 643 O O . MET A 1 84 ? 0.349 5.224 -2.577 1.00 97.50 84 MET A O 1
ATOM 647 N N . ASN A 1 85 ? 1.481 3.703 -3.783 1.00 97.50 85 ASN A N 1
ATOM 648 C CA . ASN A 1 85 ? 0.918 2.539 -3.105 1.00 97.50 85 ASN A CA 1
ATOM 649 C C . ASN A 1 85 ? 1.356 2.471 -1.638 1.00 97.50 85 ASN A C 1
ATOM 651 O O . ASN A 1 85 ? 0.508 2.267 -0.775 1.00 97.50 85 ASN A O 1
ATOM 655 N N . SER A 1 86 ? 2.629 2.741 -1.330 1.00 97.19 86 SER A N 1
ATOM 656 C CA . SER A 1 86 ? 3.117 2.814 0.052 1.00 97.19 86 SER A CA 1
ATOM 657 C C . SER A 1 86 ? 2.340 3.847 0.865 1.00 97.19 86 SER A C 1
ATOM 659 O O . SER A 1 86 ? 1.882 3.542 1.961 1.00 97.19 86 SER A O 1
ATOM 661 N N . LYS A 1 87 ? 2.108 5.044 0.308 1.00 96.50 87 LYS A N 1
ATOM 662 C CA . LYS A 1 87 ? 1.275 6.062 0.967 1.00 96.50 87 LYS A CA 1
ATOM 663 C C . LYS A 1 87 ? -0.144 5.560 1.208 1.00 96.50 87 LYS A C 1
ATOM 665 O O . LYS A 1 87 ? -0.648 5.703 2.313 1.00 96.50 87 LYS A O 1
ATOM 670 N N . LYS A 1 88 ? -0.777 4.959 0.196 1.00 97.06 88 LYS A N 1
ATOM 671 C CA . LYS A 1 88 ? -2.138 4.418 0.328 1.00 97.06 88 LYS A CA 1
ATOM 672 C C . LYS A 1 88 ? -2.241 3.385 1.444 1.00 97.06 88 LYS A C 1
ATOM 674 O O . LYS A 1 88 ? -3.234 3.402 2.157 1.00 97.06 88 LYS A O 1
ATOM 679 N N . VAL A 1 89 ? -1.264 2.488 1.579 1.00 94.31 89 VAL A N 1
ATOM 680 C CA . VAL A 1 89 ? -1.272 1.467 2.638 1.00 94.31 89 VAL A CA 1
ATOM 681 C C . VAL A 1 89 ? -1.115 2.113 4.015 1.00 94.31 89 VAL A C 1
ATOM 683 O O . VAL A 1 89 ? -1.896 1.797 4.904 1.00 94.31 89 VAL A O 1
ATOM 686 N N . ILE A 1 90 ? -0.185 3.064 4.170 1.00 92.56 90 ILE A N 1
ATOM 687 C CA . ILE A 1 90 ? 0.017 3.789 5.438 1.00 92.56 90 ILE A CA 1
ATOM 688 C C . ILE A 1 90 ? -1.283 4.469 5.892 1.00 92.56 90 ILE A C 1
ATOM 690 O O . ILE A 1 90 ? -1.724 4.256 7.017 1.00 92.56 90 ILE A O 1
ATOM 694 N N . PHE A 1 91 ? -1.926 5.238 5.006 1.00 95.56 91 PHE A N 1
ATOM 695 C CA . PHE A 1 91 ? -3.169 5.937 5.352 1.00 95.56 91 PHE A CA 1
ATOM 696 C C . PHE A 1 91 ? -4.316 4.972 5.670 1.00 95.56 91 PHE A C 1
ATOM 698 O O . PHE A 1 91 ? -5.019 5.183 6.650 1.00 95.56 91 PHE A O 1
ATOM 705 N N . GLN A 1 92 ? -4.467 3.885 4.910 1.00 95.12 92 GLN A N 1
ATOM 706 C CA . GLN A 1 92 ? -5.515 2.893 5.173 1.00 95.12 92 GLN A CA 1
ATOM 707 C C . GLN A 1 92 ? -5.371 2.225 6.544 1.00 95.12 92 GLN A C 1
ATOM 709 O O . GLN A 1 92 ? -6.374 2.012 7.221 1.00 95.12 92 GLN A O 1
ATOM 714 N N . VAL A 1 93 ? -4.145 1.891 6.963 1.00 94.56 93 VAL A N 1
ATOM 715 C CA . VAL A 1 93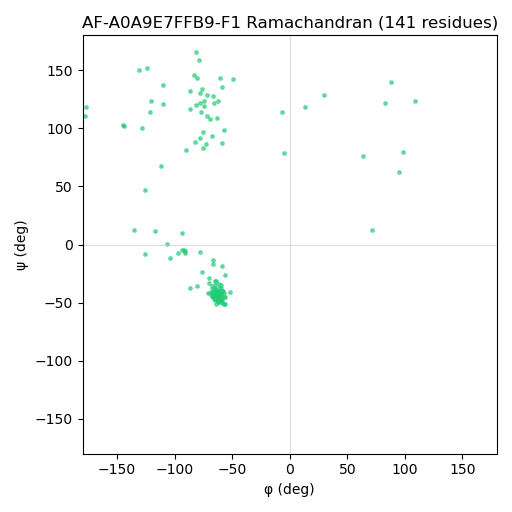 ? -3.913 1.300 8.290 1.00 94.56 93 VAL A CA 1
ATOM 716 C C . VAL A 1 93 ? -4.309 2.287 9.386 1.00 94.56 93 VAL A C 1
ATOM 718 O O . VAL A 1 93 ? -5.019 1.902 10.312 1.00 94.56 93 VAL A O 1
ATOM 721 N N . GLN A 1 94 ? -3.912 3.555 9.256 1.00 95.25 94 GLN A N 1
ATOM 722 C CA . GLN A 1 94 ? -4.253 4.592 10.230 1.00 95.25 94 GLN A CA 1
ATOM 723 C C . GLN A 1 94 ? -5.774 4.807 10.328 1.00 95.25 94 GLN A C 1
ATOM 725 O O . GLN A 1 94 ? -6.325 4.769 11.427 1.00 95.25 94 GLN A O 1
ATOM 730 N N . GLU A 1 95 ? -6.458 4.948 9.187 1.00 96.25 95 GLU A N 1
ATOM 731 C CA . GLU A 1 95 ? -7.920 5.104 9.130 1.00 96.25 95 GLU A CA 1
ATOM 732 C C . GLU A 1 95 ? -8.653 3.889 9.719 1.00 96.25 95 GLU A C 1
ATOM 734 O O . GLU A 1 95 ? -9.672 4.036 10.397 1.00 96.25 95 GLU A O 1
ATOM 739 N N . TYR A 1 96 ? -8.134 2.678 9.499 1.00 95.75 96 TYR A N 1
ATOM 740 C CA . TYR A 1 96 ? -8.697 1.468 10.090 1.00 95.75 96 TYR A CA 1
ATOM 741 C C . TYR A 1 96 ? -8.591 1.471 11.620 1.00 95.75 96 TYR A C 1
ATOM 743 O O . TYR A 1 96 ? -9.575 1.145 12.288 1.00 95.75 96 TYR A O 1
ATOM 751 N N . VAL A 1 97 ? -7.434 1.847 12.183 1.00 97.00 97 VAL A N 1
ATOM 752 C CA . VAL A 1 97 ? -7.267 1.940 13.644 1.00 97.00 97 VAL A CA 1
ATOM 753 C C . VAL A 1 97 ? -8.242 2.954 14.237 1.00 97.00 97 VAL A C 1
ATOM 755 O O . VAL A 1 97 ? -8.943 2.621 15.197 1.00 97.00 97 VAL A O 1
ATOM 758 N N . GLU A 1 98 ? -8.346 4.142 13.642 1.00 97.69 98 GLU A N 1
ATOM 759 C CA . GLU A 1 98 ? -9.263 5.197 14.091 1.00 97.69 98 GLU A CA 1
ATOM 760 C C . GLU A 1 98 ? -10.715 4.703 14.076 1.00 97.69 98 GLU A C 1
ATOM 762 O O . GLU A 1 98 ? -11.423 4.756 15.085 1.00 97.69 98 GLU A O 1
ATOM 767 N N . ALA A 1 99 ? -11.152 4.117 12.959 1.00 97.62 99 ALA A N 1
ATOM 768 C CA . ALA A 1 99 ? -12.512 3.610 12.822 1.00 97.62 99 ALA A CA 1
ATOM 769 C C . ALA A 1 99 ? -12.812 2.454 13.795 1.00 97.62 99 ALA A C 1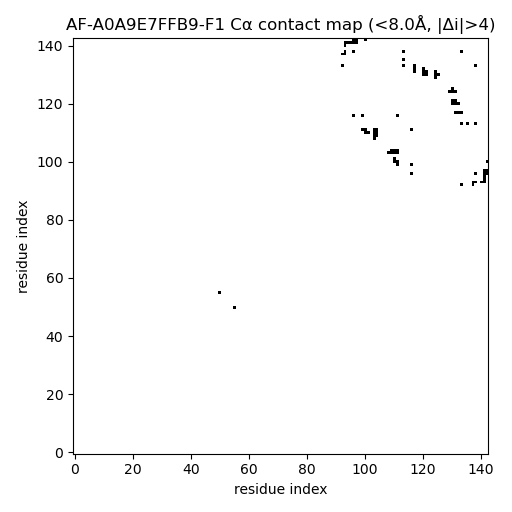
ATOM 771 O O . ALA A 1 99 ? -13.887 2.412 14.405 1.00 97.62 99 ALA A O 1
ATOM 772 N N . ALA A 1 100 ? -11.882 1.509 13.959 1.00 96.38 100 ALA A N 1
ATOM 773 C CA . ALA A 1 100 ? -12.063 0.344 14.822 1.00 96.38 100 ALA A CA 1
ATOM 774 C C . ALA A 1 100 ? -12.120 0.732 16.307 1.00 96.38 100 ALA A C 1
ATOM 776 O O . ALA A 1 100 ? -12.996 0.254 17.041 1.00 96.38 100 ALA A O 1
ATOM 777 N N . THR A 1 101 ? -11.218 1.613 16.745 1.00 97.12 101 THR A N 1
ATOM 778 C CA . THR A 1 101 ? -11.166 2.110 18.127 1.00 97.12 101 THR A CA 1
ATOM 779 C C . THR A 1 101 ? -12.385 2.976 18.449 1.00 97.12 101 THR A C 1
ATOM 781 O O . THR A 1 101 ? -13.040 2.727 19.466 1.00 97.12 101 THR A O 1
ATOM 784 N N . LEU A 1 102 ? -12.786 3.885 17.551 1.00 97.62 102 LEU A N 1
ATOM 785 C CA . LEU A 1 102 ? -14.008 4.685 17.689 1.00 97.62 102 LEU A CA 1
ATOM 786 C C . LEU A 1 102 ? -15.257 3.800 17.769 1.00 97.62 102 LEU A C 1
ATOM 788 O O . LEU A 1 102 ? -16.087 3.964 18.664 1.00 97.62 102 LEU A O 1
ATO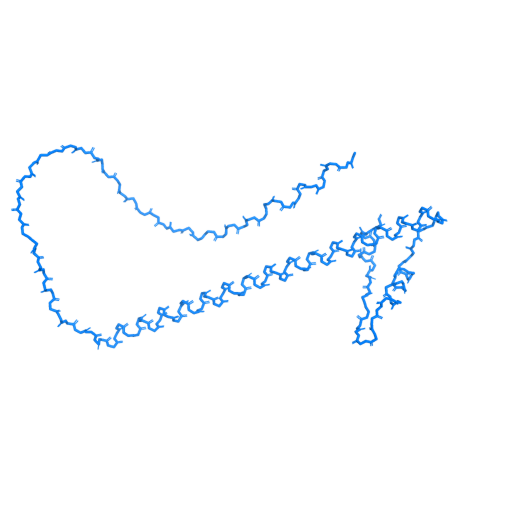M 792 N N . CYS A 1 103 ? -15.382 2.813 16.878 1.00 97.44 103 CYS A N 1
ATOM 793 C CA . CYS A 1 103 ? -16.502 1.872 16.893 1.00 97.44 103 CYS A CA 1
ATOM 794 C C . CYS A 1 103 ? -16.592 1.119 18.230 1.00 97.44 103 CYS A C 1
ATOM 796 O O . CYS A 1 103 ? -17.689 0.881 18.743 1.00 97.44 103 CYS A O 1
ATOM 798 N N . ARG A 1 104 ? -15.454 0.712 18.797 1.00 97.38 104 ARG A N 1
ATOM 799 C CA . ARG A 1 104 ? -15.402 0.014 20.089 1.00 97.38 104 ARG A CA 1
ATOM 800 C C . ARG A 1 104 ? -15.770 0.927 21.245 1.00 97.38 104 ARG A C 1
ATOM 802 O O . ARG A 1 104 ? -16.590 0.527 22.072 1.00 97.38 104 ARG A O 1
ATOM 809 N N . PHE A 1 105 ? -15.281 2.159 21.228 1.00 97.62 105 PHE A N 1
ATOM 810 C CA . PHE A 1 105 ? -15.653 3.165 22.208 1.00 97.62 105 PHE A CA 1
ATOM 811 C C . PHE A 1 105 ? -17.161 3.445 22.188 1.00 97.62 105 PHE A C 1
ATOM 813 O O . PHE A 1 105 ? -17.805 3.401 23.232 1.00 97.62 105 PHE A O 1
ATOM 820 N N . CYS A 1 106 ? -17.770 3.616 21.011 1.00 97.69 106 CYS A N 1
ATOM 821 C CA . CYS A 1 106 ? -19.216 3.829 20.903 1.00 97.69 106 CYS A CA 1
ATOM 822 C C . CYS A 1 106 ? -20.053 2.632 21.389 1.00 97.69 106 CYS A C 1
ATOM 824 O O . CYS A 1 106 ? -21.166 2.828 21.869 1.00 97.69 106 CYS A O 1
ATOM 826 N N . LYS A 1 107 ? -19.552 1.397 21.249 1.00 97.31 107 LYS A N 1
ATOM 827 C CA . LYS A 1 107 ? -20.292 0.176 21.617 1.00 97.31 107 LYS A CA 1
ATOM 828 C C . LYS A 1 107 ? -20.137 -0.222 23.083 1.00 97.31 107 LYS A C 1
ATOM 830 O O . LYS A 1 107 ? -21.083 -0.745 23.660 1.00 97.31 107 LYS A O 1
ATOM 835 N N . ALA A 1 108 ? -18.950 -0.038 23.653 1.00 97.31 108 ALA A N 1
ATOM 836 C CA . ALA A 1 108 ? -18.596 -0.568 24.970 1.00 97.31 108 ALA A CA 1
ATOM 837 C C . ALA A 1 108 ? -18.084 0.499 25.950 1.00 97.31 108 ALA A C 1
ATOM 839 O O . ALA A 1 108 ? -17.895 0.198 27.124 1.00 97.31 108 ALA A O 1
ATOM 840 N N . GLY A 1 109 ? -17.844 1.733 25.494 1.00 97.38 109 GLY A N 1
ATOM 841 C CA . GLY A 1 109 ? -17.247 2.796 26.308 1.00 97.38 109 GLY A CA 1
ATOM 842 C C . GLY A 1 109 ? -15.760 2.587 26.614 1.00 97.38 109 GLY A C 1
ATOM 843 O O . GLY A 1 109 ? -15.216 3.275 27.472 1.00 97.38 109 GLY A O 1
ATOM 844 N N . THR A 1 110 ? -15.097 1.642 25.939 1.00 97.06 110 THR A N 1
ATOM 845 C CA . THR A 1 110 ? -13.693 1.279 26.172 1.00 97.06 110 THR A CA 1
ATOM 846 C C . THR A 1 110 ? -12.861 1.405 24.899 1.00 97.06 110 THR A C 1
ATOM 848 O O . THR A 1 110 ? -13.368 1.236 23.789 1.00 97.06 110 THR A O 1
ATOM 851 N N . LEU A 1 111 ? -11.564 1.672 25.062 1.00 96.81 111 LEU A N 1
ATOM 852 C CA . LEU A 1 111 ? -10.603 1.693 23.961 1.00 96.81 111 LEU A CA 1
ATOM 853 C C . LEU A 1 111 ? -10.244 0.259 23.538 1.00 96.81 111 LEU A C 1
ATOM 855 O O . LEU A 1 111 ? -9.969 -0.579 24.394 1.00 96.81 111 LEU A O 1
ATOM 859 N N . LEU A 1 112 ? -10.234 -0.011 22.231 1.00 96.94 112 LEU A N 1
ATOM 860 C CA . LEU A 1 112 ? -9.750 -1.277 21.668 1.00 96.94 112 LEU A CA 1
ATOM 861 C C . LEU A 1 112 ? -8.227 -1.309 21.731 1.00 96.94 112 LEU A C 1
ATOM 863 O O . LEU A 1 112 ? -7.598 -0.456 21.112 1.00 96.94 112 LEU A O 1
ATOM 867 N N . ASN A 1 113 ? -7.636 -2.268 22.439 1.00 96.31 113 ASN A N 1
ATOM 868 C CA . ASN A 1 113 ? -6.184 -2.297 22.610 1.00 96.31 113 ASN A CA 1
ATOM 869 C C . ASN A 1 113 ? -5.442 -2.909 21.401 1.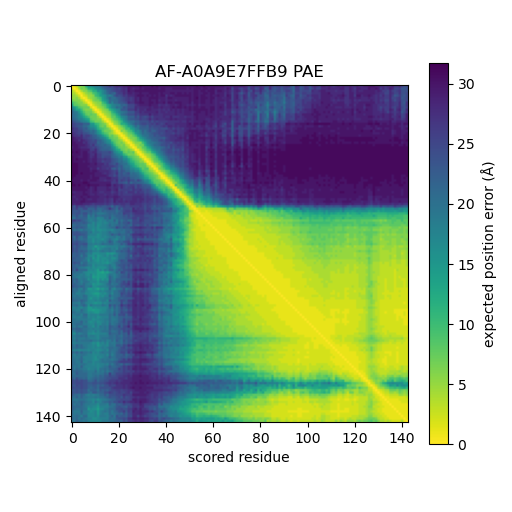00 96.31 113 ASN A C 1
ATOM 871 O O . ASN A 1 113 ? -6.030 -3.571 20.543 1.00 96.31 113 ASN A O 1
ATOM 875 N N . LEU A 1 114 ? -4.118 -2.711 21.352 1.00 96.44 114 LEU A N 1
ATOM 876 C CA . LEU A 1 114 ? -3.263 -3.181 20.254 1.00 96.44 114 LEU A CA 1
ATOM 877 C C . LEU A 1 114 ? -3.294 -4.709 20.052 1.00 96.44 114 LEU A C 1
ATOM 879 O O . LEU A 1 114 ? -3.198 -5.195 18.925 1.00 96.44 114 LEU A O 1
ATOM 883 N N . ALA A 1 115 ? -3.410 -5.488 21.127 1.00 96.06 115 ALA A N 1
ATOM 884 C CA . ALA A 1 115 ? -3.464 -6.943 21.014 1.00 96.06 115 ALA A CA 1
ATOM 885 C C . ALA A 1 115 ? -4.801 -7.395 20.405 1.00 96.06 115 ALA A C 1
ATOM 887 O O . ALA A 1 115 ? -4.827 -8.248 19.520 1.00 96.06 115 ALA A O 1
ATOM 888 N N . GLU A 1 116 ? -5.904 -6.777 20.827 1.00 95.94 116 GLU A N 1
ATOM 889 C CA . GLU A 1 116 ? -7.255 -7.071 20.340 1.00 95.94 116 GLU A CA 1
ATOM 890 C C . GLU A 1 116 ? -7.443 -6.692 18.865 1.00 95.94 116 GLU A C 1
ATOM 892 O O . GLU A 1 116 ? -8.053 -7.451 18.103 1.00 95.94 116 GLU A O 1
ATOM 897 N N . ILE A 1 117 ? -6.915 -5.539 18.438 1.00 95.38 117 ILE A N 1
ATOM 898 C CA . ILE A 1 117 ? -7.005 -5.119 17.033 1.00 95.38 117 ILE A CA 1
ATOM 899 C C . ILE A 1 117 ? -6.187 -6.043 16.121 1.00 95.38 117 ILE A C 1
ATOM 901 O O . ILE A 1 117 ? -6.691 -6.463 15.081 1.00 95.38 117 ILE A O 1
ATOM 905 N N . ASN A 1 118 ? -4.983 -6.452 16.540 1.00 95.00 118 ASN A N 1
ATOM 906 C CA . ASN A 1 118 ? -4.162 -7.407 15.791 1.00 95.00 118 ASN A CA 1
ATOM 907 C C . ASN A 1 118 ? -4.787 -8.810 15.755 1.00 95.00 118 ASN A C 1
ATOM 909 O O . ASN A 1 118 ? -4.777 -9.453 14.709 1.00 95.00 118 ASN A O 1
ATOM 913 N N . ALA A 1 119 ? -5.409 -9.266 16.847 1.00 93.56 119 ALA A N 1
ATOM 914 C CA . ALA A 1 119 ? -6.158 -10.525 16.855 1.00 93.56 119 ALA A CA 1
ATOM 915 C C . ALA A 1 119 ? -7.342 -10.503 15.870 1.00 93.56 119 ALA A C 1
ATOM 917 O O . ALA A 1 119 ? -7.647 -11.519 15.246 1.00 93.56 119 ALA A O 1
ATOM 918 N N . SER A 1 120 ? -7.976 -9.338 15.692 1.00 91.62 120 SER A N 1
ATOM 919 C CA . SER A 1 120 ? -9.062 -9.150 14.721 1.00 91.62 120 SER A CA 1
ATOM 920 C C . SER A 1 120 ? -8.577 -9.190 13.267 1.00 91.62 120 SER A C 1
ATOM 922 O O . SER A 1 120 ? -9.343 -9.570 12.393 1.00 91.62 120 SER A O 1
ATOM 924 N N . LEU A 1 121 ? -7.325 -8.805 12.990 1.00 89.50 121 LEU A N 1
ATOM 925 C CA . LEU A 1 121 ? -6.720 -8.930 11.656 1.00 89.50 121 LEU A CA 1
ATOM 926 C C . LEU A 1 121 ? -6.221 -10.351 11.381 1.00 89.50 121 LEU A C 1
ATOM 928 O O . LEU A 1 121 ? -6.337 -10.847 10.261 1.00 89.50 121 LEU A O 1
ATOM 932 N N . LEU A 1 122 ? -5.706 -11.027 12.409 1.00 87.75 122 LEU A N 1
ATOM 933 C CA . LEU A 1 122 ? -5.242 -12.406 12.307 1.00 87.75 122 LEU A CA 1
ATOM 934 C C . LEU A 1 122 ? -6.377 -13.354 11.905 1.00 87.75 122 LEU A C 1
ATOM 936 O O . LEU A 1 122 ? -6.181 -14.211 11.053 1.00 87.75 122 LEU A O 1
ATOM 940 N N . SER A 1 123 ? -7.578 -13.164 12.458 1.00 85.88 123 SER A N 1
ATOM 941 C CA . SER A 1 123 ? -8.751 -13.974 12.098 1.0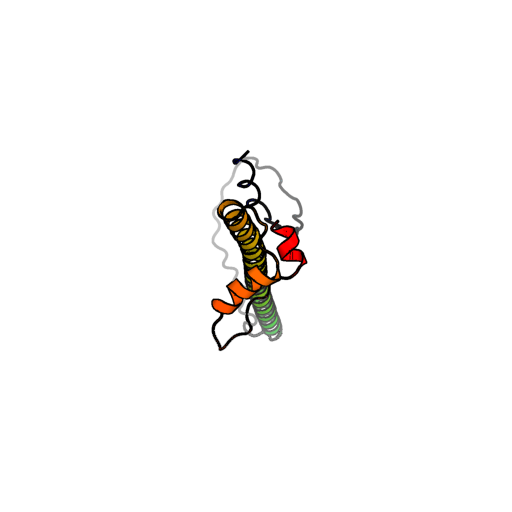0 85.88 123 SER A CA 1
ATOM 942 C C . SER A 1 123 ? -9.234 -13.768 10.658 1.00 85.88 123 SER A C 1
ATOM 944 O O . SER A 1 123 ? -9.995 -14.591 10.154 1.00 85.88 123 SER A O 1
ATOM 946 N N . LEU A 1 124 ? -8.809 -12.682 10.006 1.00 83.75 124 LEU A N 1
ATOM 947 C CA . LEU A 1 124 ? -9.114 -12.368 8.609 1.00 83.75 124 LEU A CA 1
ATOM 948 C C . LEU A 1 124 ? -7.995 -12.791 7.645 1.00 83.75 124 LEU A C 1
ATOM 950 O O . LEU A 1 124 ? -8.165 -12.657 6.434 1.00 83.75 124 LEU A O 1
ATOM 954 N N . SER A 1 125 ? -6.849 -13.239 8.162 1.00 82.44 125 SER A N 1
ATOM 955 C CA . SER A 1 125 ? -5.677 -13.571 7.350 1.00 82.44 125 SER A CA 1
ATOM 956 C C . SER A 1 125 ? -5.808 -14.963 6.728 1.00 82.44 125 SER A C 1
ATOM 958 O O . SER A 1 125 ? -6.352 -15.877 7.344 1.00 82.44 125 SER A O 1
ATOM 960 N N . ASP A 1 126 ? -5.312 -15.112 5.498 1.00 81.69 126 ASP A N 1
ATOM 961 C CA . ASP A 1 126 ? -5.266 -16.396 4.791 1.00 81.69 126 ASP A CA 1
ATOM 962 C C . ASP A 1 126 ? -4.028 -17.202 5.221 1.00 81.69 126 ASP A C 1
ATOM 964 O O . ASP A 1 126 ? -2.962 -16.637 5.465 1.00 81.69 126 ASP A O 1
ATOM 968 N N . GLU A 1 127 ? -4.151 -18.527 5.280 1.00 75.31 127 GLU A N 1
ATOM 969 C CA . GLU A 1 127 ? -3.172 -19.450 5.881 1.00 75.31 127 GLU A CA 1
ATOM 970 C C . GLU A 1 127 ? -1.837 -19.507 5.104 1.00 75.31 127 GLU A C 1
ATOM 972 O O . GLU A 1 127 ? -0.831 -20.010 5.599 1.00 75.31 127 GLU A O 1
ATOM 977 N N . SER A 1 128 ? -1.812 -18.969 3.879 1.00 71.31 128 SER A N 1
ATOM 978 C CA . SER A 1 128 ? -0.646 -18.970 2.987 1.00 71.31 128 SER A CA 1
ATOM 979 C C . SER A 1 128 ? 0.271 -17.745 3.110 1.00 71.31 128 SER A C 1
ATOM 981 O O . SER A 1 128 ? 1.327 -17.721 2.471 1.00 71.31 128 SER A O 1
ATOM 983 N N . LEU A 1 129 ? -0.101 -16.732 3.904 1.00 79.31 129 LEU A N 1
ATOM 984 C CA . LEU A 1 129 ? 0.628 -15.465 4.020 1.00 79.31 129 LEU A CA 1
ATOM 985 C C . LEU A 1 129 ? 0.878 -15.074 5.480 1.00 79.31 129 LEU A C 1
ATOM 987 O O . LEU A 1 129 ? 0.075 -15.356 6.364 1.00 79.31 129 LEU A O 1
ATOM 991 N N . GLU A 1 130 ? 1.985 -14.364 5.714 1.00 79.25 130 GLU A N 1
ATOM 992 C CA . GLU A 1 130 ? 2.243 -13.715 7.002 1.00 79.25 130 GLU A CA 1
ATOM 993 C C . GLU A 1 130 ? 1.155 -12.653 7.279 1.00 79.25 130 GLU A C 1
ATOM 995 O O . GLU A 1 130 ? 0.961 -11.748 6.456 1.00 79.25 130 GLU A O 1
ATOM 1000 N N . PRO A 1 131 ? 0.437 -12.745 8.413 1.00 81.19 131 PRO A N 1
ATOM 1001 C CA . PRO A 1 131 ? -0.615 -11.804 8.786 1.00 81.19 131 PRO A CA 1
ATOM 1002 C C . PRO A 1 131 ? -0.097 -10.372 8.938 1.00 81.19 131 PRO A C 1
ATOM 1004 O O . PRO A 1 131 ? 0.984 -10.133 9.478 1.00 81.19 131 PRO A O 1
ATOM 1007 N N . LEU A 1 132 ? -0.908 -9.389 8.538 1.00 86.06 132 LEU A N 1
ATOM 1008 C CA . LEU A 1 132 ? -0.593 -7.984 8.797 1.00 86.06 132 LEU A CA 1
ATOM 1009 C C . LEU A 1 132 ? -0.634 -7.711 10.307 1.00 86.06 132 LEU A C 1
ATOM 1011 O O . LEU A 1 132 ? -1.678 -7.865 10.942 1.00 86.06 132 LEU A O 1
ATOM 1015 N N . GLN A 1 133 ? 0.481 -7.234 10.857 1.00 92.00 133 GLN A N 1
ATOM 1016 C CA . GLN A 1 133 ? 0.576 -6.802 12.248 1.00 92.00 133 GLN A CA 1
ATOM 1017 C C . GLN A 1 133 ? 0.737 -5.281 12.327 1.00 92.00 133 GLN A C 1
ATOM 1019 O O . GLN A 1 133 ? 1.698 -4.713 11.810 1.00 92.00 133 GLN A O 1
ATOM 1024 N N . ILE A 1 134 ? -0.201 -4.622 13.004 1.00 94.69 134 ILE A N 1
ATOM 1025 C CA . ILE A 1 134 ? -0.137 -3.193 13.312 1.00 94.69 134 ILE A CA 1
ATOM 1026 C C . ILE A 1 134 ? 0.932 -2.978 14.386 1.00 94.69 134 ILE A C 1
ATOM 1028 O O . ILE A 1 134 ? 0.910 -3.626 15.439 1.00 94.69 134 ILE A O 1
ATOM 1032 N N . ASN A 1 135 ? 1.855 -2.052 14.125 1.00 94.38 135 ASN A N 1
ATOM 1033 C CA . ASN A 1 135 ? 2.875 -1.642 15.082 1.00 94.38 135 ASN A CA 1
ATOM 1034 C C . ASN A 1 135 ? 2.298 -0.659 16.117 1.00 94.38 135 ASN A C 1
ATOM 1036 O O . ASN A 1 135 ? 1.323 0.047 15.865 1.00 94.38 135 ASN A O 1
ATOM 1040 N N . VAL A 1 136 ? 2.962 -0.546 17.268 1.00 96.69 136 VAL A N 1
ATOM 1041 C CA . VAL A 1 136 ? 2.649 0.426 18.324 1.00 96.69 136 VAL A CA 1
ATOM 1042 C C . VAL A 1 136 ? 2.564 1.849 17.768 1.00 96.69 136 VAL A C 1
ATOM 1044 O O . VAL A 1 136 ? 1.669 2.590 18.153 1.00 96.69 136 VAL A O 1
ATOM 1047 N N . LEU A 1 137 ? 3.458 2.234 16.851 1.00 95.75 137 LEU A N 1
ATOM 1048 C CA . LEU A 1 137 ? 3.458 3.584 16.278 1.00 95.75 137 LEU A CA 1
ATOM 1049 C C . LEU A 1 137 ? 2.210 3.861 15.434 1.00 95.75 137 LEU A C 1
ATOM 1051 O O . LEU A 1 137 ? 1.581 4.897 15.618 1.00 95.75 137 LEU A O 1
ATOM 1055 N N . ASP A 1 138 ? 1.834 2.932 14.555 1.00 94.81 138 ASP A N 1
ATOM 1056 C CA . ASP A 1 138 ? 0.660 3.087 13.688 1.00 94.81 138 ASP A CA 1
ATOM 1057 C C . ASP A 1 138 ? -0.635 3.074 14.508 1.00 94.81 138 ASP A C 1
ATOM 1059 O O . ASP A 1 138 ? -1.564 3.828 14.230 1.00 94.81 138 ASP A O 1
ATOM 1063 N N . TYR A 1 139 ? -0.666 2.270 15.574 1.00 96.81 139 TYR A N 1
ATOM 1064 C CA . TYR A 1 139 ? -1.767 2.255 16.529 1.00 96.81 139 TYR A CA 1
ATOM 1065 C C . TYR A 1 139 ? -1.902 3.577 17.290 1.00 96.81 139 TYR A C 1
ATOM 1067 O O . TYR A 1 139 ? -2.996 4.123 17.370 1.00 96.81 139 TYR A O 1
ATOM 1075 N N . LEU A 1 140 ? -0.797 4.116 17.816 1.00 96.44 140 LEU A N 1
ATOM 1076 C CA . LEU A 1 140 ? -0.801 5.406 18.514 1.00 96.44 140 LEU A CA 1
ATOM 1077 C C . LEU A 1 140 ? -1.151 6.573 17.590 1.00 96.44 140 LEU A C 1
ATOM 1079 O O . LEU A 1 140 ? -1.713 7.554 18.054 1.00 96.44 140 LEU A O 1
ATOM 1083 N N . LEU A 1 141 ? -0.800 6.483 16.307 1.00 95.25 141 LEU A N 1
ATOM 1084 C CA . LEU A 1 141 ? -1.110 7.515 15.323 1.00 95.25 141 LEU A CA 1
ATOM 1085 C C . LEU A 1 141 ? -2.589 7.493 14.887 1.00 95.25 141 LEU A C 1
ATOM 1087 O O . LEU A 1 141 ? -3.095 8.502 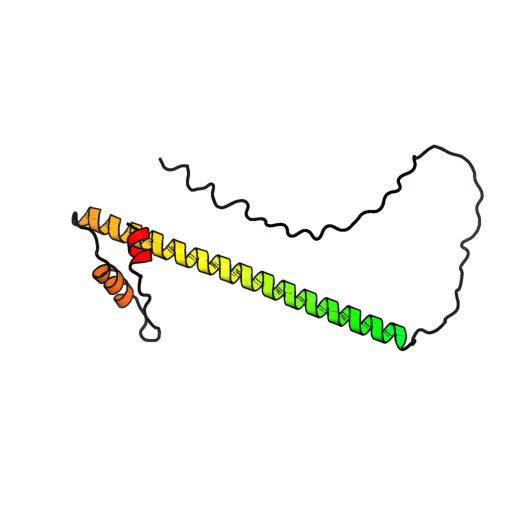14.398 1.00 95.25 141 LEU A O 1
ATOM 1091 N N . GLY A 1 142 ? -3.258 6.345 15.021 1.00 91.44 142 GLY A N 1
ATOM 1092 C CA . GLY A 1 142 ? -4.676 6.173 14.699 1.00 91.44 142 GLY A CA 1
ATOM 1093 C C . GLY A 1 142 ? -5.643 6.391 15.869 1.00 91.44 142 GLY A C 1
ATOM 1094 O O . GLY A 1 142 ? -6.845 6.325 15.644 1.00 91.44 142 GLY A O 1
ATOM 1095 N N . ILE A 1 143 ? -5.156 6.613 17.096 1.00 92.38 143 ILE A N 1
ATOM 1096 C CA . ILE A 1 143 ? -5.971 7.016 18.264 1.00 92.38 143 ILE A CA 1
ATOM 1097 C C . ILE A 1 143 ? -5.988 8.536 18.379 1.00 92.38 143 ILE A C 1
ATOM 1099 O O . ILE A 1 143 ? -7.077 9.081 18.669 1.00 92.38 143 ILE A O 1
#

pLDDT: mean 76.02, std 25.15, range [32.16, 98.62]